Protein AF-A0A5C6LM68-F1 (afdb_monomer)

Solvent-accessible surface area (backbone atoms only — not comparable to full-atom values): 8177 Å² total; per-residue (Å²): 132,58,75,70,59,56,55,60,54,71,70,58,58,37,81,49,85,44,93,82,26,41,27,14,73,48,92,84,36,65,93,59,50,22,46,73,49,77,39,48,26,50,73,57,70,81,80,59,61,34,36,37,40,38,28,48,30,53,86,80,19,41,88,36,40,16,23,31,34,34,30,38,59,45,100,85,71,45,78,38,81,50,48,74,49,65,14,37,76,45,36,41,32,78,54,70,33,86,62,27,46,26,33,35,43,37,50,78,78,59,58,33,42,30,30,35,40,74,80,85,45,56,40,86,69,47,73,42,48,55,95,50,56,84,75,52,64,63,45,46,54,84,81,56,34,71,130

Foldseek 3Di:
DDPQVVVVVVQVWDALPDPAQGTANDPVRNVFGKDKDWFWFDQLVPPFTKIKIKMGACVVQNQQGIKIWIWDQDPVRDTDTQDTHRFDFWWFFPDADPSGTWTWTHGPDFWIWIWHDPPGHTDTDDIDGNVCVVVTPTDGSVVRGDD

Radius of gyration: 15.55 Å; Cα contacts (8 Å, |Δi|>4): 318; chains: 1; bounding box: 38×38×39 Å

Organism: NCBI:txid79329

Sequence (147 aa):
MNEQNQIAAKLGFLPSGDKTQPFIQDKDSKDFPFGATVYATDMNKDGAEEIFVVFGNTFTSGNAGSSVVLFIKNSAGTYAENLGFPGMAPDVLATISQGYPDLLIGGPGMEFPVWRWNGKTYNFYKNVKNADYEKLKKVSLENIRKQ

Structure (mmCIF, N/CA/C/O backbone):
data_AF-A0A5C6LM68-F1
#
_entry.id   AF-A0A5C6LM68-F1
#
loop_
_atom_site.group_PDB
_atom_site.id
_atom_site.type_symbol
_atom_site.label_atom_id
_atom_site.label_alt_id
_atom_site.label_comp_id
_atom_site.label_asym_id
_atom_site.label_entity_id
_atom_site.label_seq_id
_atom_site.pdbx_PDB_ins_code
_atom_site.Cartn_x
_atom_site.Cartn_y
_atom_site.Cartn_z
_atom_site.occupancy
_atom_site.B_iso_or_equiv
_atom_site.auth_seq_id
_atom_site.auth_comp_id
_atom_site.auth_asym_id
_atom_site.auth_atom_id
_atom_site.pdbx_PDB_model_num
ATOM 1 N N . MET A 1 1 ? 10.728 -19.888 -4.646 1.00 46.06 1 MET A N 1
ATOM 2 C CA . MET A 1 1 ? 10.293 -18.476 -4.724 1.00 46.06 1 MET A CA 1
ATOM 3 C C . MET A 1 1 ? 9.105 -18.335 -3.782 1.00 46.06 1 MET A C 1
ATOM 5 O O . MET A 1 1 ? 8.193 -19.135 -3.931 1.00 46.06 1 MET A O 1
ATOM 9 N N . ASN A 1 2 ? 9.164 -17.461 -2.770 1.00 56.81 2 ASN A N 1
ATOM 10 C CA . ASN A 1 2 ? 8.103 -17.336 -1.751 1.00 56.81 2 ASN A CA 1
ATOM 11 C C . ASN A 1 2 ? 6.778 -16.825 -2.376 1.00 56.81 2 ASN A C 1
ATOM 13 O O . ASN A 1 2 ? 6.834 -16.158 -3.409 1.00 56.81 2 ASN A O 1
ATOM 17 N N . GLU A 1 3 ? 5.614 -17.112 -1.776 1.00 64.12 3 GLU A N 1
ATOM 18 C CA . GLU A 1 3 ? 4.264 -16.692 -2.233 1.00 64.12 3 GLU A CA 1
ATOM 19 C C . GLU A 1 3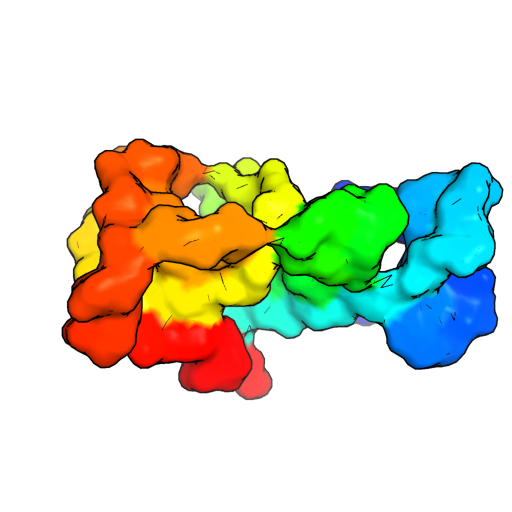 ? 4.193 -15.161 -2.420 1.00 64.12 3 GLU A C 1
ATOM 21 O O . GLU A 1 3 ? 3.692 -14.663 -3.428 1.00 64.12 3 GLU A O 1
ATOM 26 N N . GLN A 1 4 ? 4.865 -14.421 -1.534 1.00 60.84 4 GLN A N 1
ATOM 27 C CA . GLN A 1 4 ? 5.081 -12.970 -1.608 1.00 60.84 4 GLN A CA 1
ATOM 28 C C . GLN A 1 4 ? 5.743 -12.516 -2.928 1.00 60.84 4 GLN A C 1
ATOM 30 O O . GLN A 1 4 ? 5.303 -11.552 -3.556 1.00 60.84 4 GLN A O 1
ATOM 35 N N . ASN A 1 5 ? 6.752 -13.251 -3.413 1.00 54.56 5 ASN A N 1
ATOM 36 C CA . ASN A 1 5 ? 7.452 -12.934 -4.666 1.00 54.56 5 ASN A CA 1
ATOM 37 C C . ASN A 1 5 ? 6.597 -13.251 -5.907 1.00 54.56 5 ASN A C 1
ATOM 39 O O . ASN A 1 5 ? 6.806 -12.656 -6.961 1.00 54.56 5 ASN A O 1
ATOM 43 N N . GLN A 1 6 ? 5.632 -14.172 -5.806 1.00 64.81 6 GLN A N 1
ATOM 44 C CA . GLN A 1 6 ? 4.689 -14.459 -6.895 1.00 64.81 6 GLN A CA 1
ATOM 45 C C . GLN A 1 6 ? 3.635 -13.353 -7.047 1.00 64.81 6 GLN A C 1
ATOM 47 O O . GLN A 1 6 ? 3.168 -13.098 -8.154 1.00 64.81 6 GLN A O 1
ATOM 52 N N . ILE A 1 7 ? 3.282 -12.669 -5.955 1.00 68.88 7 ILE A N 1
ATOM 53 C CA . ILE A 1 7 ? 2.313 -11.564 -5.962 1.00 68.88 7 ILE A CA 1
ATOM 54 C C . ILE A 1 7 ? 2.938 -10.294 -6.533 1.00 68.88 7 ILE A C 1
ATOM 56 O O . ILE A 1 7 ? 2.323 -9.661 -7.384 1.00 68.88 7 ILE A O 1
ATOM 60 N N . ALA A 1 8 ? 4.187 -9.978 -6.177 1.00 61.38 8 ALA A N 1
ATOM 61 C CA . ALA A 1 8 ? 4.927 -8.900 -6.837 1.00 61.38 8 ALA A CA 1
ATOM 62 C C . ALA A 1 8 ? 5.056 -9.138 -8.356 1.00 61.38 8 ALA A C 1
ATOM 64 O O . ALA A 1 8 ? 4.946 -8.201 -9.140 1.00 61.38 8 ALA A O 1
ATOM 65 N N . ALA A 1 9 ? 5.190 -10.397 -8.792 1.00 66.00 9 ALA A N 1
ATOM 66 C CA . ALA A 1 9 ? 5.200 -10.742 -10.214 1.00 66.00 9 ALA A CA 1
ATOM 67 C C . ALA A 1 9 ? 3.852 -10.485 -10.923 1.00 66.00 9 ALA A C 1
ATOM 69 O O . ALA A 1 9 ? 3.845 -10.276 -12.136 1.00 66.00 9 ALA A O 1
ATOM 70 N N . LYS A 1 10 ? 2.718 -10.433 -10.199 1.00 79.12 10 LYS A N 1
ATOM 71 C CA . LYS A 1 10 ? 1.418 -10.044 -10.785 1.00 79.12 10 LYS A CA 1
ATOM 72 C C . LYS A 1 10 ? 1.391 -8.589 -11.250 1.00 79.12 10 LYS A C 1
ATOM 74 O O . LYS A 1 10 ? 0.571 -8.258 -12.097 1.00 79.12 10 LYS A O 1
ATOM 79 N N . LEU A 1 11 ? 2.285 -7.745 -10.733 1.00 87.31 11 LEU A N 1
ATOM 80 C CA . LEU A 1 11 ? 2.386 -6.339 -11.129 1.00 87.31 11 LEU A CA 1
ATOM 81 C C . LEU A 1 11 ? 3.038 -6.153 -12.508 1.00 87.31 11 LEU A C 1
ATOM 83 O O . LEU A 1 11 ? 3.075 -5.039 -13.018 1.00 87.31 11 LEU A O 1
ATOM 87 N N . GLY A 1 12 ? 3.540 -7.228 -13.129 1.00 88.44 12 GLY A N 1
ATOM 88 C CA . GLY A 1 12 ? 4.034 -7.194 -14.507 1.00 88.44 12 GLY A CA 1
ATOM 89 C C . GLY A 1 12 ? 5.370 -6.472 -14.693 1.00 88.44 12 GLY A C 1
ATOM 90 O O . GLY A 1 12 ? 5.748 -6.199 -15.830 1.00 88.44 12 GLY A O 1
ATOM 91 N N . PHE A 1 13 ? 6.093 -6.179 -13.608 1.00 89.75 13 PHE A N 1
ATOM 92 C CA . PHE A 1 13 ? 7.401 -5.531 -13.680 1.00 89.75 13 PHE A CA 1
ATOM 93 C C . PHE A 1 13 ? 8.403 -6.370 -14.47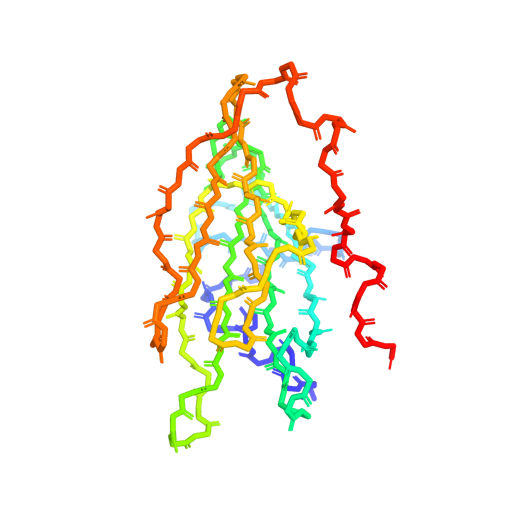1 1.00 89.75 13 PHE A C 1
ATOM 95 O O . PHE A 1 13 ? 8.473 -7.595 -14.330 1.00 89.75 13 PHE A O 1
ATOM 102 N N . LEU A 1 14 ? 9.221 -5.694 -15.273 1.00 89.88 14 LEU A N 1
ATOM 103 C CA . LEU A 1 14 ? 10.320 -6.312 -16.002 1.00 89.88 14 LEU A CA 1
ATOM 104 C C . LEU A 1 14 ? 11.631 -6.139 -15.222 1.00 89.88 14 LEU A C 1
ATOM 106 O O . LEU A 1 14 ? 11.775 -5.174 -14.468 1.00 89.88 14 LEU A O 1
ATOM 110 N N . PRO A 1 15 ? 12.610 -7.045 -15.386 1.00 87.75 15 PRO A N 1
ATOM 111 C CA . PRO A 1 15 ? 13.918 -6.881 -14.768 1.00 87.75 15 PRO A CA 1
ATOM 112 C C . PRO A 1 15 ? 14.673 -5.696 -15.386 1.00 87.75 15 PRO A C 1
ATOM 114 O O . PRO A 1 15 ? 14.753 -5.576 -16.609 1.00 87.75 15 PRO A O 1
ATOM 117 N N . SER A 1 16 ? 15.276 -4.860 -14.544 1.00 88.12 16 SER A N 1
ATOM 118 C CA . SER A 1 16 ? 16.110 -3.726 -14.972 1.00 88.12 16 SER A CA 1
ATOM 119 C C . SER A 1 16 ? 17.553 -4.126 -15.312 1.00 88.12 16 SER A C 1
ATOM 121 O O . SER A 1 16 ? 18.213 -3.469 -16.111 1.00 88.12 16 SER A O 1
ATOM 123 N N . GLY A 1 17 ? 18.056 -5.202 -14.691 1.00 85.25 17 GLY A N 1
ATOM 124 C CA . GLY A 1 17 ? 19.480 -5.564 -14.684 1.00 85.25 17 GLY A CA 1
ATOM 125 C C . GLY A 1 17 ? 20.304 -4.880 -13.579 1.00 85.25 17 GLY A C 1
ATOM 126 O O . GLY A 1 17 ? 21.452 -5.268 -13.357 1.00 85.25 17 GLY A O 1
ATOM 127 N N . ASP A 1 18 ? 19.724 -3.925 -12.849 1.00 86.62 18 ASP A N 1
ATOM 128 C CA . ASP A 1 18 ? 20.318 -3.284 -11.673 1.00 86.62 18 ASP A CA 1
ATOM 129 C C . ASP A 1 18 ? 20.072 -4.131 -10.411 1.00 86.62 18 ASP A C 1
ATOM 131 O O . ASP A 1 18 ? 18.997 -4.696 -10.213 1.00 86.62 18 ASP A O 1
ATOM 135 N N . LYS A 1 19 ? 21.075 -4.248 -9.533 1.00 82.62 19 LYS A N 1
ATOM 136 C CA . LYS A 1 19 ? 20.962 -5.068 -8.311 1.00 82.62 19 LYS A CA 1
ATOM 137 C C . LYS A 1 19 ? 20.185 -4.387 -7.182 1.00 82.62 19 LYS A C 1
ATOM 139 O O . LYS A 1 19 ? 19.656 -5.074 -6.315 1.00 82.62 19 LYS A O 1
ATOM 144 N N . THR A 1 20 ? 20.174 -3.061 -7.155 1.00 84.19 20 THR A N 1
ATOM 145 C CA . THR A 1 20 ? 19.568 -2.224 -6.111 1.00 84.19 20 THR A CA 1
ATOM 146 C C . THR A 1 20 ? 18.166 -1.752 -6.485 1.00 84.19 20 THR A C 1
ATOM 148 O O . THR A 1 20 ? 17.306 -1.636 -5.616 1.00 84.19 20 THR A O 1
ATOM 151 N N . GLN A 1 21 ? 17.913 -1.544 -7.777 1.00 89.00 21 GLN A N 1
ATOM 152 C CA . GLN A 1 21 ? 16.616 -1.167 -8.331 1.00 89.00 21 GLN A CA 1
ATOM 153 C C . GLN A 1 21 ? 16.214 -2.181 -9.409 1.00 89.00 21 GLN A C 1
ATOM 155 O O . GLN A 1 21 ? 16.324 -1.901 -10.600 1.00 89.00 21 GLN A O 1
ATOM 160 N N . PRO A 1 22 ? 15.800 -3.397 -9.020 1.00 88.06 22 PRO A N 1
ATOM 161 C CA . PRO A 1 22 ? 15.716 -4.539 -9.930 1.00 88.06 22 PRO A CA 1
ATOM 162 C C . PRO A 1 22 ? 14.561 -4.489 -10.936 1.00 88.06 22 PRO A C 1
ATOM 164 O O . PRO A 1 22 ? 14.483 -5.374 -11.789 1.00 88.06 22 PRO A O 1
ATOM 167 N N . PHE A 1 23 ? 13.675 -3.493 -10.862 1.00 91.31 23 PHE A N 1
ATOM 168 C CA . PHE A 1 23 ? 12.447 -3.445 -11.651 1.00 91.31 23 PHE A CA 1
ATOM 169 C C . PHE A 1 23 ? 12.379 -2.223 -12.566 1.00 91.31 23 PHE A C 1
ATOM 171 O O . PHE A 1 23 ? 12.822 -1.139 -12.201 1.00 91.31 23 PHE A O 1
ATOM 178 N N . ILE A 1 24 ? 11.778 -2.405 -13.739 1.00 91.94 24 ILE A N 1
ATOM 179 C CA . ILE A 1 24 ? 11.284 -1.356 -14.639 1.00 91.94 24 ILE A CA 1
ATOM 180 C C . ILE A 1 24 ? 9.813 -1.655 -14.959 1.00 91.94 24 ILE A C 1
ATOM 182 O O . ILE A 1 24 ? 9.380 -2.810 -14.897 1.00 91.94 24 ILE A O 1
ATOM 186 N N . GLN A 1 25 ? 9.031 -0.623 -15.274 1.00 89.88 25 GLN A N 1
ATOM 187 C CA . GLN A 1 25 ? 7.596 -0.762 -15.526 1.00 89.88 25 GLN A CA 1
ATOM 188 C C . GLN A 1 25 ? 7.333 -1.443 -16.871 1.00 89.88 25 GLN A C 1
ATOM 190 O O . GLN A 1 25 ? 6.488 -2.328 -16.966 1.00 89.88 25 GLN A O 1
ATOM 195 N N . ASP A 1 26 ? 8.091 -1.062 -17.894 1.00 90.56 26 ASP A N 1
ATOM 196 C CA . ASP A 1 26 ? 7.990 -1.601 -19.243 1.00 90.56 26 ASP A CA 1
ATOM 197 C C . ASP A 1 26 ? 9.338 -1.488 -19.979 1.00 90.56 26 ASP A C 1
ATOM 199 O O . ASP A 1 26 ? 10.375 -1.164 -19.396 1.00 90.56 26 ASP A O 1
ATOM 203 N N . LYS A 1 27 ? 9.353 -1.828 -21.273 1.00 89.25 27 LYS A N 1
ATOM 204 C CA . LYS A 1 27 ? 10.577 -1.821 -22.090 1.00 89.25 27 LYS A CA 1
ATOM 205 C C . LYS A 1 27 ? 11.106 -0.416 -22.381 1.00 89.25 27 LYS A C 1
ATOM 207 O O . LYS A 1 27 ? 12.279 -0.312 -22.748 1.00 89.25 27 LYS A O 1
ATOM 212 N N . ASP A 1 28 ? 10.273 0.605 -22.227 1.00 91.19 28 ASP A N 1
ATOM 213 C CA . ASP A 1 28 ? 10.593 1.996 -22.529 1.00 91.19 28 ASP A CA 1
ATOM 214 C C . ASP A 1 28 ? 11.068 2.737 -21.266 1.00 91.19 28 ASP A C 1
ATOM 216 O O . ASP A 1 28 ? 11.785 3.728 -21.359 1.00 91.19 28 ASP A O 1
ATOM 220 N N . SER A 1 29 ? 10.785 2.207 -20.070 1.00 90.25 29 SER A N 1
ATOM 221 C CA . SER A 1 29 ? 11.198 2.785 -18.785 1.00 90.25 29 SER A CA 1
ATOM 222 C C . SER A 1 29 ? 12.578 2.320 -18.280 1.00 90.25 29 SER A C 1
ATOM 224 O O . SER A 1 29 ? 12.810 2.291 -17.070 1.00 90.25 29 SER A O 1
ATOM 226 N N . LYS A 1 30 ? 13.495 1.903 -19.166 1.00 89.75 30 LYS A N 1
ATOM 227 C CA . LYS A 1 30 ? 14.803 1.318 -18.782 1.00 89.75 30 LYS A CA 1
ATOM 228 C C . LYS A 1 30 ? 15.681 2.245 -17.947 1.00 89.75 30 LYS A C 1
ATOM 230 O O . LYS A 1 30 ? 16.387 1.772 -17.064 1.00 89.75 30 LYS A O 1
ATOM 235 N N . ASP A 1 31 ? 15.601 3.543 -18.213 1.00 94.56 31 ASP A N 1
ATOM 236 C CA . ASP A 1 31 ? 16.396 4.566 -17.528 1.00 94.56 31 ASP A CA 1
ATOM 237 C C . ASP A 1 31 ? 15.792 4.983 -16.175 1.00 94.56 31 ASP A C 1
ATOM 239 O O . ASP A 1 31 ? 16.364 5.804 -15.461 1.00 94.56 31 ASP A O 1
ATOM 243 N N . PHE A 1 32 ? 14.644 4.405 -15.800 1.00 94.62 32 PHE A N 1
ATOM 244 C CA . PHE A 1 32 ? 13.918 4.728 -14.571 1.00 94.62 32 PHE A CA 1
ATOM 245 C C . PHE A 1 32 ? 13.662 3.491 -13.700 1.00 94.62 32 PHE A C 1
ATOM 247 O O . PHE A 1 32 ? 12.506 3.221 -13.347 1.00 94.62 32 PHE A O 1
ATOM 254 N N . PRO A 1 33 ? 14.707 2.727 -13.336 1.00 93.38 33 PRO A N 1
ATOM 255 C CA . PRO A 1 33 ? 14.532 1.563 -12.490 1.00 93.38 33 PRO A CA 1
ATOM 256 C C . PRO A 1 33 ? 14.030 1.944 -11.088 1.00 93.38 33 PRO A C 1
ATOM 258 O O . PRO A 1 33 ? 14.185 3.072 -10.609 1.00 93.38 33 PRO A O 1
ATOM 261 N N . PHE A 1 34 ? 13.385 0.992 -10.420 1.00 93.56 34 PHE A N 1
ATOM 262 C CA . PHE A 1 34 ? 12.885 1.147 -9.059 1.00 93.56 34 PHE A CA 1
ATOM 263 C C . PHE A 1 34 ? 13.010 -0.142 -8.244 1.00 93.56 34 PHE A C 1
ATOM 265 O O . PHE A 1 34 ? 13.187 -1.246 -8.766 1.00 93.56 34 PHE A O 1
ATOM 272 N N . GLY A 1 35 ? 12.930 0.021 -6.925 1.00 90.56 35 GLY A N 1
ATOM 273 C CA . GLY A 1 35 ? 12.761 -1.076 -5.979 1.00 90.56 35 GLY A CA 1
ATOM 274 C C . GLY A 1 35 ? 11.287 -1.336 -5.678 1.00 90.56 35 GLY A C 1
ATOM 275 O O . GLY A 1 35 ? 10.432 -0.474 -5.886 1.00 90.56 35 GLY A O 1
ATOM 276 N N . ALA A 1 36 ? 11.003 -2.523 -5.156 1.00 90.75 36 ALA A N 1
ATOM 277 C CA . ALA A 1 36 ? 9.709 -2.858 -4.584 1.00 90.75 36 ALA A CA 1
ATOM 278 C C . ALA A 1 36 ? 9.924 -3.534 -3.232 1.00 90.75 36 ALA A C 1
ATOM 280 O O . ALA A 1 36 ? 10.754 -4.437 -3.112 1.00 90.75 36 ALA A O 1
ATOM 281 N N . THR A 1 37 ? 9.152 -3.114 -2.238 1.00 91.00 37 THR A N 1
ATOM 282 C CA . THR A 1 37 ? 9.115 -3.734 -0.918 1.00 91.00 37 THR A CA 1
ATOM 283 C C . THR A 1 37 ? 7.774 -4.419 -0.733 1.00 91.00 37 THR A C 1
ATOM 285 O O . THR A 1 37 ? 6.723 -3.822 -0.974 1.00 91.00 37 THR A O 1
ATOM 288 N N . VAL A 1 38 ? 7.815 -5.680 -0.310 1.00 91.44 38 VAL A N 1
ATOM 289 C CA . VAL A 1 38 ? 6.624 -6.485 -0.041 1.00 91.44 38 VAL A CA 1
ATOM 290 C C . VAL A 1 38 ? 6.417 -6.583 1.465 1.00 91.44 38 VAL A C 1
ATOM 292 O O . VAL A 1 38 ? 7.341 -6.925 2.201 1.00 91.44 38 VAL A O 1
ATOM 295 N N . TYR A 1 39 ? 5.196 -6.308 1.910 1.00 93.38 39 TYR A N 1
ATOM 296 C CA . TYR A 1 39 ? 4.776 -6.428 3.299 1.00 93.38 39 TYR A CA 1
ATOM 297 C C . TYR A 1 39 ? 3.663 -7.456 3.402 1.00 93.38 39 TYR A C 1
ATOM 299 O O . TYR A 1 39 ? 2.557 -7.215 2.920 1.00 93.38 39 TYR A O 1
ATOM 307 N N . ALA A 1 40 ? 3.950 -8.580 4.050 1.00 93.44 40 ALA A N 1
ATOM 308 C CA . ALA A 1 40 ? 2.926 -9.524 4.463 1.00 93.44 40 ALA A CA 1
ATOM 309 C C . ALA A 1 40 ? 2.403 -9.152 5.847 1.00 93.44 40 ALA A C 1
ATOM 311 O O . ALA A 1 40 ? 3.173 -9.009 6.796 1.00 93.44 40 ALA A O 1
ATOM 312 N N . THR A 1 41 ? 1.096 -8.973 5.954 1.00 94.31 41 THR A N 1
ATOM 313 C CA . THR A 1 41 ? 0.397 -8.536 7.166 1.00 94.31 41 THR A CA 1
ATOM 314 C C . THR A 1 41 ? -0.788 -9.454 7.427 1.00 94.31 41 THR A C 1
ATOM 316 O O . THR A 1 41 ? -1.160 -10.221 6.555 1.00 94.31 41 THR A O 1
ATOM 319 N N . ASP A 1 42 ? -1.363 -9.414 8.621 1.00 94.88 42 ASP A N 1
ATOM 320 C CA . ASP A 1 42 ? -2.593 -10.142 8.968 1.00 94.88 42 ASP A CA 1
ATOM 321 C C . ASP A 1 42 ? -3.472 -9.168 9.737 1.00 94.88 42 ASP A C 1
ATOM 323 O O . ASP A 1 42 ? -3.483 -9.101 10.970 1.00 94.88 42 ASP A O 1
ATOM 327 N N . MET A 1 43 ? -4.048 -8.253 8.964 1.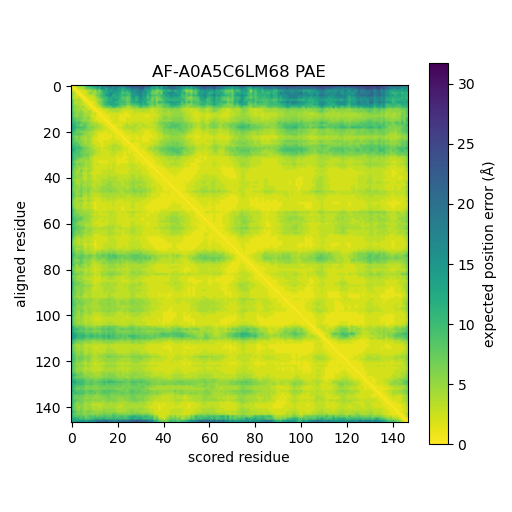00 94.81 43 MET A N 1
ATOM 328 C CA . MET A 1 43 ? -4.678 -7.047 9.475 1.00 94.81 43 MET A CA 1
ATOM 329 C C . MET A 1 43 ? -6.002 -7.360 10.166 1.00 94.81 43 MET A C 1
ATOM 331 O O . MET A 1 43 ? -6.377 -6.654 11.106 1.00 94.81 43 MET A O 1
ATOM 335 N N . ASN A 1 44 ? -6.693 -8.410 9.722 1.00 94.69 44 ASN A N 1
ATOM 336 C CA . ASN A 1 44 ? -7.956 -8.859 10.298 1.00 94.69 44 ASN A CA 1
ATOM 337 C C . ASN A 1 44 ? -7.800 -9.993 11.333 1.00 94.69 44 ASN A C 1
ATOM 339 O O . ASN A 1 44 ? -8.778 -10.321 12.010 1.00 94.69 44 ASN A O 1
ATOM 343 N N . LYS A 1 45 ? -6.583 -10.529 11.516 1.00 94.12 45 LYS A N 1
ATOM 344 C CA . LYS A 1 45 ? -6.242 -11.595 12.474 1.00 94.12 45 LYS A CA 1
ATOM 345 C C . LYS A 1 45 ? -6.944 -12.923 12.189 1.00 94.12 45 LYS A C 1
ATOM 347 O O . LYS A 1 45 ? -7.228 -13.670 13.129 1.00 94.12 45 LYS A O 1
ATOM 352 N N . ASP A 1 46 ? -7.242 -13.213 10.927 1.00 92.69 46 ASP A N 1
ATOM 353 C CA . ASP A 1 46 ? -7.837 -14.487 10.512 1.00 92.69 46 ASP A CA 1
ATOM 354 C C . ASP A 1 46 ? -6.787 -15.552 10.141 1.00 92.69 46 ASP A C 1
ATOM 356 O O . ASP A 1 46 ? -7.130 -16.716 9.918 1.00 92.69 46 ASP A O 1
ATOM 360 N N . GLY A 1 47 ? -5.503 -15.178 10.132 1.00 90.94 47 GLY A N 1
ATOM 361 C CA . GLY A 1 47 ? -4.387 -16.055 9.796 1.00 90.94 47 GLY A CA 1
ATOM 362 C C . GLY A 1 47 ? -4.002 -16.035 8.315 1.00 90.94 47 GLY A C 1
ATOM 363 O O . GLY A 1 47 ? -2.901 -16.488 7.986 1.00 90.94 47 GLY A O 1
ATOM 364 N N . ALA A 1 48 ? -4.846 -15.499 7.430 1.00 90.88 48 ALA A N 1
ATOM 365 C CA . ALA A 1 48 ? -4.506 -15.227 6.042 1.00 90.88 48 ALA A CA 1
ATOM 366 C C . ALA A 1 48 ? -3.687 -13.934 5.941 1.00 90.88 48 ALA A C 1
ATOM 368 O O . ALA A 1 48 ? -3.850 -13.000 6.718 1.00 90.88 48 ALA A O 1
ATOM 369 N N . GLU A 1 49 ? -2.750 -13.891 4.992 1.00 93.31 49 GLU A N 1
ATOM 370 C CA . GLU A 1 49 ? -1.924 -12.700 4.814 1.00 93.31 49 GLU A CA 1
ATOM 371 C C . GLU A 1 49 ? -2.564 -11.716 3.835 1.00 93.31 49 GLU A C 1
ATOM 373 O O . GLU A 1 49 ? -2.915 -12.097 2.716 1.00 93.31 49 GLU A O 1
ATOM 378 N N . GLU A 1 50 ? -2.608 -10.440 4.202 1.00 94.31 50 GLU A N 1
ATOM 379 C CA . GLU A 1 50 ? -2.757 -9.316 3.287 1.00 94.31 50 GLU A CA 1
ATOM 380 C C . GLU A 1 50 ? -1.394 -8.801 2.842 1.00 94.31 50 GLU A C 1
ATOM 382 O O . GLU A 1 50 ? -0.511 -8.536 3.665 1.00 94.31 50 GLU A O 1
ATOM 387 N N . ILE A 1 51 ? -1.231 -8.635 1.531 1.00 94.75 51 ILE A N 1
ATOM 388 C CA . ILE A 1 51 ? 0.060 -8.320 0.925 1.00 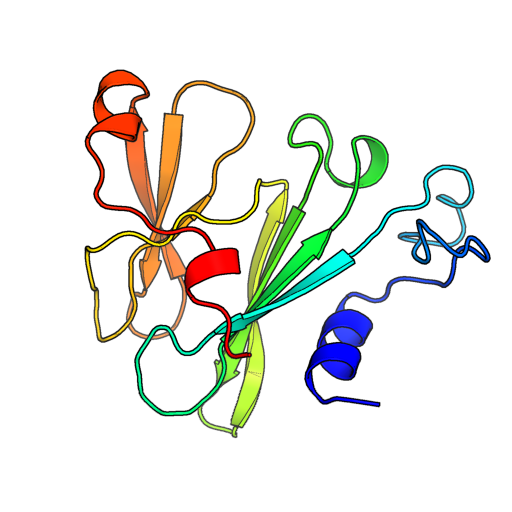94.75 51 ILE A CA 1
ATOM 389 C C . ILE A 1 51 ? 0.029 -6.912 0.353 1.00 94.75 51 ILE A C 1
ATOM 391 O O . ILE A 1 51 ? -0.662 -6.655 -0.635 1.00 94.75 51 ILE A O 1
ATOM 395 N N . PHE A 1 52 ? 0.821 -6.018 0.937 1.00 95.69 52 PHE A N 1
ATOM 396 C CA . PHE A 1 52 ? 1.125 -4.732 0.322 1.00 95.69 52 PHE A CA 1
ATOM 397 C C . PHE A 1 52 ? 2.398 -4.833 -0.506 1.00 95.69 52 PHE A C 1
ATOM 399 O O . PHE A 1 52 ? 3.384 -5.438 -0.085 1.00 95.69 52 PHE A O 1
ATOM 406 N N . VAL A 1 53 ? 2.402 -4.174 -1.657 1.00 94.75 53 VAL A N 1
ATOM 407 C CA . VAL A 1 53 ? 3.611 -3.909 -2.433 1.00 94.75 53 VAL A CA 1
ATOM 408 C C . VAL A 1 53 ? 3.749 -2.403 -2.571 1.00 94.75 53 VAL A C 1
ATOM 410 O O . VAL A 1 53 ? 2.867 -1.752 -3.129 1.00 94.75 53 VAL A O 1
ATOM 413 N N . VAL A 1 54 ? 4.846 -1.857 -2.050 1.00 95.31 54 VAL A N 1
ATOM 414 C CA . VAL A 1 54 ? 5.197 -0.438 -2.173 1.00 95.31 54 VAL A CA 1
ATOM 415 C C . VAL A 1 54 ? 6.387 -0.332 -3.112 1.00 95.31 54 VAL A C 1
ATOM 417 O O . VAL A 1 54 ? 7.411 -0.978 -2.889 1.00 95.31 54 VAL A O 1
ATOM 420 N N . PHE A 1 55 ? 6.248 0.434 -4.186 1.00 94.25 55 PHE A N 1
ATOM 421 C CA . PHE A 1 55 ? 7.237 0.474 -5.260 1.00 94.25 55 PHE A CA 1
ATOM 422 C C . PHE A 1 55 ? 7.237 1.816 -5.983 1.00 94.25 55 PHE A C 1
ATOM 424 O O . PHE A 1 55 ? 6.426 2.697 -5.707 1.00 94.25 55 PHE A O 1
ATOM 431 N N . GLY A 1 56 ? 8.128 1.935 -6.960 1.00 93.12 56 GLY A N 1
ATOM 432 C CA . GLY A 1 56 ? 8.123 3.035 -7.908 1.00 93.12 56 GLY A CA 1
ATOM 433 C C . GLY A 1 56 ? 9.061 4.172 -7.526 1.00 93.12 56 GLY A C 1
ATOM 434 O O . GLY A 1 56 ? 9.916 4.062 -6.649 1.00 93.12 56 GLY A O 1
ATOM 435 N N . ASN A 1 57 ? 8.938 5.242 -8.293 1.00 93.62 57 ASN A N 1
ATOM 436 C CA . ASN A 1 57 ? 9.753 6.448 -8.265 1.00 93.62 57 ASN A CA 1
ATOM 437 C C . ASN A 1 57 ? 8.928 7.594 -8.882 1.00 93.62 57 ASN A C 1
ATOM 439 O O . ASN A 1 57 ? 7.757 7.420 -9.228 1.00 93.62 57 ASN A O 1
ATOM 443 N N . THR A 1 58 ? 9.525 8.767 -9.075 1.00 93.62 58 THR A N 1
ATOM 444 C CA . THR A 1 58 ? 8.827 9.913 -9.680 1.00 93.62 58 THR A CA 1
ATOM 445 C C . THR A 1 58 ? 8.383 9.681 -11.126 1.00 93.62 58 THR A C 1
ATOM 447 O O . THR A 1 58 ? 7.392 10.272 -11.544 1.00 93.62 58 THR A O 1
ATOM 450 N N . PHE A 1 59 ? 9.060 8.811 -11.884 1.00 92.81 59 PHE A N 1
ATOM 451 C CA . PHE A 1 59 ? 8.666 8.470 -13.255 1.00 92.81 59 PHE A CA 1
ATOM 452 C C . PHE A 1 59 ? 7.382 7.630 -13.277 1.00 92.81 59 PHE A C 1
ATOM 454 O O . PHE A 1 59 ? 6.445 7.941 -14.003 1.00 92.81 59 PHE A O 1
ATOM 461 N N . THR A 1 60 ? 7.316 6.598 -12.435 1.00 92.06 60 THR A N 1
ATOM 462 C CA . THR A 1 60 ? 6.190 5.645 -12.390 1.00 92.06 60 THR A CA 1
ATOM 463 C C . THR A 1 60 ? 5.015 6.122 -11.536 1.00 92.06 60 THR A C 1
ATOM 465 O O . THR A 1 60 ? 3.880 5.712 -11.753 1.00 92.06 60 THR A O 1
ATOM 468 N N . SER A 1 61 ? 5.276 6.978 -10.544 1.00 94.75 61 SER A N 1
ATOM 469 C CA . SER A 1 61 ? 4.306 7.362 -9.506 1.00 94.75 61 SER A CA 1
ATOM 470 C C . SER A 1 61 ? 4.080 8.875 -9.401 1.00 94.75 61 SER A C 1
ATOM 472 O O . SER A 1 61 ? 3.381 9.349 -8.502 1.00 94.75 61 SER A O 1
ATOM 474 N N . GLY A 1 62 ? 4.676 9.663 -10.300 1.00 93.75 62 GLY A N 1
ATOM 475 C CA . GLY A 1 62 ? 4.561 11.119 -10.303 1.00 93.75 62 GLY A CA 1
ATOM 476 C C . 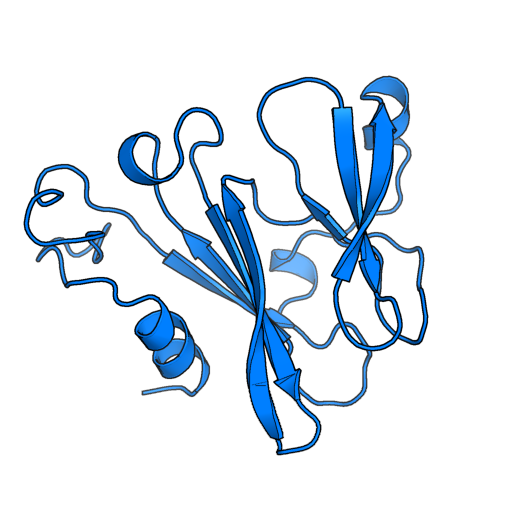GLY A 1 62 ? 5.012 11.749 -8.982 1.00 93.75 62 GLY A C 1
ATOM 477 O O . GLY A 1 62 ? 5.942 11.282 -8.322 1.00 93.75 62 GLY A O 1
ATOM 478 N N . ASN A 1 63 ? 4.316 12.806 -8.559 1.00 93.62 63 ASN A N 1
ATOM 479 C CA . ASN A 1 63 ? 4.672 13.555 -7.349 1.00 93.62 63 ASN A CA 1
ATOM 480 C C . ASN A 1 63 ? 4.523 12.753 -6.047 1.00 93.62 63 ASN A C 1
ATOM 482 O O . ASN A 1 63 ? 5.094 13.157 -5.039 1.00 93.62 63 ASN A O 1
ATOM 486 N N . ALA A 1 64 ? 3.782 11.638 -6.043 1.00 94.25 64 ALA A N 1
ATOM 487 C CA . ALA A 1 64 ? 3.708 10.767 -4.869 1.00 94.25 64 ALA A CA 1
ATOM 488 C C . ALA A 1 64 ? 5.044 10.062 -4.586 1.00 94.25 64 ALA A C 1
ATOM 490 O O . ALA A 1 64 ? 5.280 9.624 -3.462 1.00 94.25 64 ALA A O 1
ATOM 491 N N . GLY A 1 65 ? 5.911 9.932 -5.600 1.00 94.06 65 GLY A N 1
ATOM 492 C CA . GLY A 1 65 ? 7.231 9.305 -5.498 1.00 94.06 65 GLY A CA 1
ATOM 493 C C . GLY A 1 65 ? 7.210 7.787 -5.290 1.00 94.06 65 GLY A C 1
ATOM 494 O O . GLY A 1 65 ? 8.245 7.149 -5.437 1.00 94.06 65 GLY A O 1
ATOM 495 N N . SER A 1 66 ? 6.046 7.213 -4.988 1.00 95.69 66 SER A N 1
ATOM 496 C CA . SER A 1 66 ? 5.805 5.781 -4.835 1.00 95.69 66 SER A CA 1
ATOM 497 C C . SER A 1 66 ? 4.346 5.448 -5.143 1.00 95.69 66 SER A C 1
ATOM 499 O O . SER A 1 66 ? 3.485 6.332 -5.183 1.00 95.69 66 SER A O 1
ATOM 501 N N . SER A 1 67 ? 4.088 4.170 -5.378 1.00 96.38 67 SER A N 1
ATOM 502 C CA . SER A 1 67 ? 2.771 3.573 -5.530 1.00 96.38 67 SER A CA 1
ATOM 503 C C . SER A 1 67 ? 2.607 2.447 -4.523 1.00 96.38 67 SER A C 1
ATOM 505 O O . SER A 1 67 ? 3.577 1.777 -4.156 1.00 96.38 67 SER A O 1
ATOM 507 N N . VAL A 1 68 ? 1.365 2.217 -4.110 1.00 96.81 68 VAL A N 1
ATOM 508 C CA . VAL A 1 68 ? 0.992 1.105 -3.241 1.00 96.81 68 VAL A CA 1
ATOM 509 C C . VAL A 1 68 ? -0.084 0.267 -3.912 1.00 96.81 68 VAL A C 1
ATOM 511 O O . VAL A 1 68 ? -1.050 0.795 -4.463 1.00 96.81 68 VAL A O 1
ATOM 514 N N . VAL A 1 69 ? 0.082 -1.051 -3.835 1.00 96.31 69 VAL A N 1
ATOM 515 C CA . VAL A 1 69 ? -0.939 -2.030 -4.208 1.00 96.31 69 VAL A CA 1
ATOM 516 C C . VAL A 1 69 ? -1.188 -2.958 -3.024 1.00 96.31 69 VAL A C 1
ATOM 518 O O . VAL A 1 69 ? -0.241 -3.402 -2.379 1.00 96.31 69 VAL A O 1
ATOM 521 N N . LEU A 1 70 ? -2.456 -3.242 -2.734 1.00 96.56 70 LEU A N 1
ATOM 522 C CA . LEU A 1 70 ? -2.903 -4.171 -1.699 1.00 96.56 70 LEU A CA 1
ATOM 523 C C . LEU A 1 70 ? -3.607 -5.361 -2.344 1.00 96.56 70 LEU A C 1
ATOM 525 O O . LEU A 1 70 ? -4.596 -5.194 -3.061 1.00 96.56 70 LEU A O 1
ATOM 529 N N . PHE A 1 71 ? -3.148 -6.561 -2.007 1.00 95.19 71 PHE A N 1
ATOM 530 C CA . PHE A 1 71 ? -3.790 -7.817 -2.356 1.00 95.19 71 PHE A CA 1
ATOM 531 C C . PHE A 1 71 ? -4.378 -8.497 -1.121 1.00 95.19 71 PHE A C 1
ATOM 533 O O . PHE A 1 71 ? -3.703 -8.661 -0.106 1.00 95.19 71 PHE A O 1
ATOM 540 N N . ILE A 1 72 ? -5.620 -8.964 -1.248 1.00 94.19 72 ILE A N 1
ATOM 541 C CA . ILE A 1 72 ? -6.338 -9.728 -0.219 1.00 94.19 72 ILE A CA 1
ATOM 542 C C . ILE A 1 72 ? -6.839 -11.031 -0.851 1.00 94.19 72 ILE A C 1
ATOM 544 O O . ILE A 1 72 ? -7.235 -11.043 -2.023 1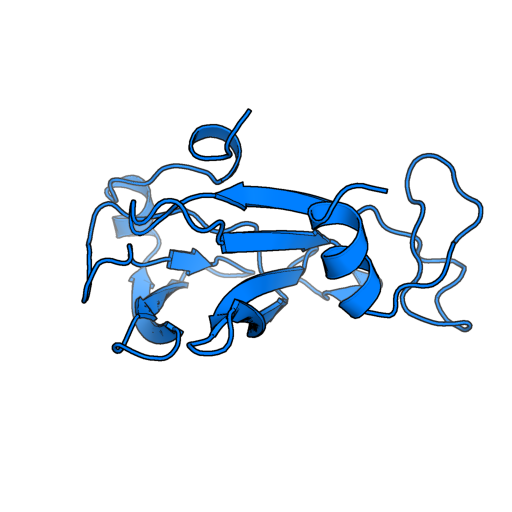.00 94.19 72 ILE A O 1
ATOM 548 N N . LYS A 1 73 ? -6.805 -12.146 -0.111 1.00 90.75 73 LYS A N 1
ATOM 549 C CA . LYS A 1 73 ? -7.391 -13.411 -0.579 1.00 90.75 73 LYS A CA 1
ATOM 550 C C . LYS A 1 73 ? -8.913 -13.264 -0.684 1.00 90.75 73 LYS A C 1
ATOM 552 O O . LYS A 1 73 ? -9.582 -12.844 0.252 1.00 90.75 73 LYS A O 1
ATOM 557 N N . ASN A 1 74 ? -9.472 -13.610 -1.839 1.00 87.12 74 ASN A N 1
ATOM 558 C CA . ASN A 1 74 ? -10.918 -13.710 -2.013 1.00 87.12 74 ASN A CA 1
ATOM 559 C C . ASN A 1 74 ? -11.461 -15.012 -1.388 1.00 87.12 74 ASN A C 1
ATOM 561 O O . ASN A 1 74 ? -10.703 -15.855 -0.911 1.00 87.12 74 ASN A O 1
ATOM 565 N N . SER A 1 75 ? -12.779 -15.222 -1.444 1.00 85.19 75 SER A N 1
ATOM 566 C CA . SER A 1 75 ? -13.431 -16.433 -0.915 1.00 85.19 75 SER A CA 1
ATOM 567 C C . SER A 1 75 ? -12.974 -17.746 -1.569 1.00 85.19 75 SER A C 1
ATOM 569 O O . SER A 1 75 ? -13.191 -18.812 -1.003 1.00 85.19 75 SER A O 1
ATOM 571 N N . ALA A 1 76 ? -12.330 -17.685 -2.738 1.00 87.75 76 ALA A N 1
ATOM 572 C CA . ALA A 1 76 ? -11.711 -18.829 -3.407 1.00 87.75 76 ALA A CA 1
ATOM 573 C C . ALA A 1 76 ? -10.233 -19.027 -3.006 1.00 87.75 76 ALA A C 1
ATOM 575 O O . ALA A 1 76 ? -9.523 -19.809 -3.635 1.00 87.75 76 ALA A O 1
ATOM 576 N N . GLY A 1 77 ? -9.736 -18.293 -2.004 1.00 87.06 77 GLY A N 1
ATOM 577 C CA . GLY A 1 77 ? -8.357 -18.371 -1.515 1.00 87.06 77 GLY A CA 1
ATOM 578 C C . GLY A 1 77 ? -7.317 -17.729 -2.438 1.00 87.06 77 GLY A C 1
ATOM 579 O O . GLY A 1 77 ? -6.120 -17.899 -2.219 1.00 87.06 77 GLY A O 1
ATOM 580 N N . THR A 1 78 ? -7.742 -16.993 -3.470 1.00 87.81 78 THR A N 1
ATOM 581 C CA . THR A 1 78 ? -6.840 -16.374 -4.451 1.00 87.81 78 THR A CA 1
ATOM 582 C C . THR A 1 78 ? -6.658 -14.889 -4.165 1.00 87.81 78 THR A C 1
ATOM 584 O O . THR A 1 78 ? -7.636 -14.174 -3.962 1.00 87.81 78 THR A O 1
ATOM 587 N N . TYR A 1 79 ? -5.418 -14.400 -4.220 1.00 90.62 79 TYR A N 1
ATOM 588 C CA . TYR A 1 79 ? -5.124 -12.971 -4.109 1.00 90.62 79 TYR A CA 1
ATOM 589 C C . TYR A 1 79 ? -5.750 -12.155 -5.240 1.00 90.62 79 TYR A C 1
ATOM 591 O O . TYR A 1 79 ? -5.393 -12.345 -6.411 1.00 90.62 79 TYR A O 1
ATOM 599 N N . ALA A 1 80 ? -6.616 -11.220 -4.860 1.00 90.94 80 ALA A N 1
ATOM 600 C CA . ALA A 1 80 ? -7.198 -10.199 -5.716 1.00 90.94 80 ALA A CA 1
ATOM 601 C C . ALA A 1 80 ? -6.692 -8.816 -5.293 1.00 90.94 80 ALA A C 1
ATOM 603 O O . ALA A 1 80 ? -6.539 -8.544 -4.100 1.00 90.94 80 ALA A O 1
ATOM 604 N N . GLU A 1 81 ? -6.433 -7.955 -6.275 1.00 93.56 81 GLU A N 1
ATOM 605 C CA . GLU A 1 81 ? -6.124 -6.551 -6.018 1.00 93.56 81 GLU A CA 1
ATOM 606 C C . GLU A 1 81 ? -7.345 -5.865 -5.401 1.00 93.56 81 GLU A C 1
ATOM 608 O O . GLU A 1 81 ? -8.474 -6.037 -5.866 1.00 93.56 81 GLU A O 1
ATOM 613 N N . ASN A 1 82 ? -7.116 -5.119 -4.327 1.00 94.88 82 ASN A N 1
ATOM 614 C CA . ASN A 1 82 ? -8.153 -4.416 -3.583 1.00 94.88 82 ASN A CA 1
ATOM 615 C C . ASN A 1 82 ? -7.950 -2.898 -3.608 1.00 94.88 82 ASN A C 1
ATOM 617 O O . ASN A 1 82 ? -8.918 -2.143 -3.628 1.00 94.88 82 ASN A O 1
ATOM 621 N N . LEU A 1 83 ? -6.687 -2.466 -3.640 1.00 93.88 83 LEU A N 1
ATOM 622 C CA . LEU A 1 83 ? -6.263 -1.084 -3.850 1.00 93.88 83 LEU A CA 1
ATOM 623 C C . LEU A 1 83 ? -5.011 -1.086 -4.729 1.00 93.88 83 LEU A C 1
ATOM 625 O O . LEU A 1 83 ? -4.170 -1.965 -4.563 1.00 93.88 83 LEU A O 1
ATOM 629 N N . GLY A 1 84 ? -4.865 -0.081 -5.590 1.00 94.75 84 GLY A N 1
ATOM 630 C CA . GLY A 1 84 ? -3.688 0.102 -6.438 1.00 94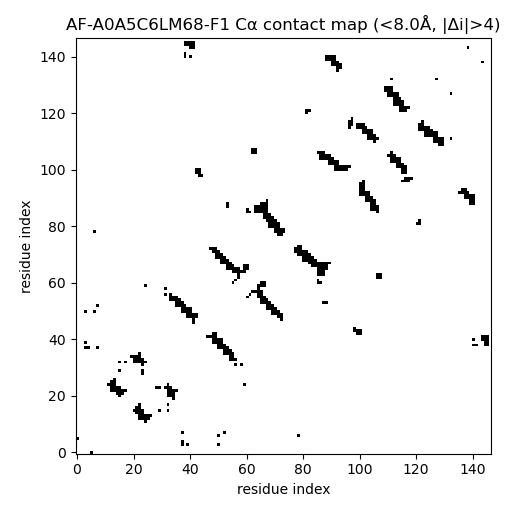.75 84 GLY A CA 1
ATOM 631 C C . GLY A 1 84 ? -3.635 1.511 -7.018 1.00 94.75 84 GLY A C 1
ATOM 632 O O . GLY A 1 84 ? -4.451 1.851 -7.873 1.00 94.75 84 GLY A O 1
ATOM 633 N N . PHE A 1 85 ? -2.731 2.362 -6.523 1.00 95.50 85 PHE A N 1
ATOM 634 C CA . PHE A 1 85 ? -2.576 3.744 -7.006 1.00 95.50 85 PHE A CA 1
ATOM 635 C C . PHE A 1 85 ? -1.274 4.411 -6.511 1.00 95.50 85 PHE A C 1
ATOM 637 O O . PHE A 1 85 ? -0.666 3.936 -5.545 1.00 95.50 85 PHE A O 1
ATOM 644 N N . PRO A 1 86 ? -0.851 5.536 -7.131 1.00 96.25 86 PRO A N 1
ATOM 645 C CA . PRO A 1 86 ? 0.230 6.374 -6.614 1.00 96.25 86 PRO A CA 1
ATOM 646 C C . PRO A 1 86 ? -0.069 6.904 -5.208 1.00 96.25 86 PRO A C 1
ATOM 648 O O . PRO A 1 86 ? -1.062 7.597 -4.990 1.00 96.25 86 PRO A O 1
ATOM 651 N N . GLY A 1 87 ? 0.804 6.593 -4.258 1.00 95.75 87 GLY A N 1
ATOM 652 C CA . GLY A 1 87 ? 0.633 6.883 -2.843 1.00 95.75 87 GLY A CA 1
ATOM 653 C C . GLY A 1 87 ? 1.767 6.289 -2.015 1.00 95.75 87 GLY A C 1
ATOM 654 O O . GLY A 1 87 ? 2.439 5.349 -2.436 1.00 95.75 87 GLY A O 1
ATOM 655 N N . MET A 1 88 ? 1.974 6.858 -0.832 1.00 93.81 88 MET A N 1
ATOM 656 C CA . MET A 1 88 ? 2.974 6.385 0.123 1.00 93.81 88 MET A CA 1
ATOM 657 C C . MET A 1 88 ? 2.561 5.046 0.748 1.00 93.81 88 MET A C 1
ATOM 659 O O . MET A 1 88 ? 1.401 4.635 0.673 1.00 93.81 88 MET A O 1
ATOM 663 N N . ALA A 1 89 ? 3.502 4.386 1.427 1.00 95.19 89 ALA A N 1
ATOM 664 C CA . ALA A 1 89 ? 3.175 3.244 2.275 1.00 95.19 89 ALA A CA 1
ATOM 665 C C . ALA A 1 89 ? 2.068 3.623 3.288 1.00 95.19 89 ALA A C 1
ATOM 667 O O . ALA A 1 89 ? 2.135 4.707 3.874 1.00 95.19 89 ALA A O 1
ATOM 668 N N . PRO A 1 90 ? 1.055 2.765 3.494 1.00 96.25 90 PRO A N 1
ATOM 669 C CA . PRO A 1 90 ? -0.062 3.068 4.371 1.00 96.25 90 PRO A CA 1
ATOM 670 C C . PRO A 1 90 ? 0.361 3.129 5.833 1.00 96.25 90 PRO A C 1
ATOM 672 O O . PRO A 1 90 ? 1.105 2.279 6.329 1.00 96.25 90 PRO A O 1
ATOM 675 N N . ASP A 1 91 ? -0.241 4.079 6.535 1.00 96.81 91 ASP A N 1
ATOM 676 C CA . ASP A 1 91 ? -0.370 4.040 7.981 1.00 96.81 91 ASP A CA 1
ATOM 677 C C . ASP A 1 91 ? -1.653 3.284 8.344 1.00 96.81 91 ASP A C 1
ATOM 679 O O . ASP A 1 91 ? -2.759 3.648 7.929 1.00 96.81 91 ASP A O 1
ATOM 683 N N . VAL A 1 92 ? -1.514 2.226 9.141 1.00 97.56 92 VAL A N 1
ATOM 684 C CA . VAL A 1 92 ? -2.640 1.409 9.599 1.00 97.56 92 VAL A CA 1
ATOM 685 C C . VAL A 1 92 ? -3.227 2.035 10.853 1.00 97.56 92 VAL A C 1
ATOM 687 O O . VAL A 1 92 ? -2.549 2.182 11.874 1.00 97.56 92 VAL A O 1
ATOM 690 N N . LEU A 1 93 ? -4.492 2.443 10.775 1.00 98.06 93 LEU A N 1
ATOM 691 C CA . LEU A 1 93 ? -5.172 3.138 11.860 1.00 98.06 93 LEU A CA 1
ATOM 692 C C . LEU A 1 93 ? -5.755 2.151 12.875 1.00 98.06 93 LEU A C 1
ATOM 694 O O . LEU A 1 93 ? -6.121 1.024 12.554 1.00 98.06 93 LEU A O 1
ATOM 698 N N . ALA A 1 94 ? -5.920 2.607 14.117 1.00 96.19 94 ALA A N 1
ATOM 699 C CA . ALA A 1 94 ? -6.554 1.808 15.169 1.00 96.19 94 ALA A CA 1
ATOM 700 C C . ALA A 1 94 ? -8.076 1.614 14.985 1.00 96.19 94 ALA A C 1
ATOM 702 O O . ALA A 1 94 ? -8.688 0.828 15.709 1.00 96.19 94 ALA A O 1
ATOM 703 N N . THR A 1 95 ? -8.716 2.357 14.079 1.00 97.19 95 THR A N 1
ATOM 704 C CA . THR A 1 95 ? -10.148 2.218 13.795 1.00 97.19 95 THR A CA 1
ATOM 705 C C . THR A 1 95 ? -10.398 1.000 12.916 1.00 97.19 95 THR A C 1
ATOM 707 O O . THR A 1 95 ? -9.777 0.860 11.873 1.00 97.19 95 THR A O 1
ATOM 710 N N . ILE A 1 96 ? -11.330 0.137 13.328 1.00 97.06 96 ILE A N 1
ATOM 711 C CA . ILE A 1 96 ? -11.668 -1.111 12.633 1.00 97.06 96 ILE A CA 1
ATOM 712 C C . ILE A 1 96 ? -13.061 -1.007 12.004 1.00 97.06 96 ILE A C 1
ATOM 714 O O . ILE A 1 96 ? -13.995 -0.490 12.622 1.00 97.06 96 ILE A O 1
ATOM 718 N N . SER A 1 97 ? -13.223 -1.559 10.805 1.00 98.12 97 SER A N 1
ATOM 719 C CA . SER A 1 97 ? -14.510 -1.796 10.160 1.00 98.12 97 SER A CA 1
ATOM 720 C C . SER A 1 97 ? -14.577 -3.223 9.629 1.00 98.12 97 SER A C 1
ATOM 722 O O . SER A 1 97 ? -13.755 -3.635 8.818 1.00 98.12 97 SER A O 1
ATOM 724 N N . GLN A 1 98 ? -15.567 -3.989 10.100 1.00 96.56 98 GLN A N 1
ATOM 725 C CA . GLN A 1 98 ? -15.817 -5.364 9.645 1.00 96.56 98 GLN A CA 1
ATOM 726 C C . GLN A 1 98 ? -14.557 -6.255 9.677 1.00 96.56 98 GLN A C 1
ATOM 728 O O . GLN A 1 98 ? -14.264 -6.973 8.727 1.00 96.56 98 GLN A O 1
ATOM 733 N N . GLY A 1 99 ? -13.795 -6.167 10.771 1.00 95.94 99 GLY A N 1
ATOM 734 C CA . GLY A 1 99 ? -12.575 -6.949 11.004 1.00 95.94 99 GLY A CA 1
ATOM 735 C C . GLY A 1 99 ? -11.286 -6.280 10.528 1.00 95.94 99 GLY A C 1
ATOM 736 O O . GLY A 1 99 ? -10.242 -6.524 11.116 1.00 95.94 99 GLY A O 1
ATOM 737 N N . TYR A 1 100 ? -11.356 -5.372 9.556 1.00 97.69 100 TYR A N 1
ATOM 738 C CA . TYR A 1 100 ? -10.181 -4.739 8.964 1.00 97.69 100 TYR A CA 1
ATOM 739 C C . TYR A 1 100 ? -9.926 -3.327 9.509 1.00 97.69 100 TYR A C 1
ATOM 741 O O . TYR A 1 100 ? -10.881 -2.568 9.700 1.00 97.69 100 TYR A O 1
ATOM 749 N N . PRO A 1 101 ? -8.664 -2.926 9.735 1.00 98.06 101 PRO A N 1
ATOM 750 C CA . PRO A 1 101 ? -8.326 -1.554 10.079 1.00 98.06 101 PRO A CA 1
ATOM 751 C C . PRO A 1 101 ? -8.539 -0.607 8.901 1.00 98.06 101 PRO A C 1
ATOM 753 O O . PRO A 1 101 ? -8.378 -0.983 7.738 1.00 98.06 101 PRO A O 1
ATOM 756 N N . ASP A 1 102 ? -8.870 0.643 9.210 1.00 98.50 102 ASP A N 1
ATOM 757 C CA . ASP A 1 102 ? -8.820 1.726 8.237 1.00 98.50 102 ASP A CA 1
ATOM 758 C C . ASP A 1 102 ? -7.360 1.989 7.829 1.00 98.50 102 ASP A C 1
ATOM 760 O O . ASP A 1 102 ? -6.446 1.951 8.657 1.00 98.50 102 ASP A O 1
ATOM 764 N N . LEU A 1 103 ? -7.147 2.304 6.554 1.00 98.31 103 LEU A N 1
ATOM 765 C CA . LEU A 1 103 ? -5.831 2.588 5.987 1.00 98.31 103 LEU A CA 1
ATOM 766 C C . LEU A 1 103 ? -5.743 4.060 5.616 1.00 98.31 103 LEU A C 1
ATOM 768 O O . LEU A 1 103 ? -6.575 4.560 4.862 1.00 98.31 103 LEU A O 1
ATOM 772 N N . LEU A 1 104 ? -4.727 4.756 6.108 1.00 97.69 104 LEU A N 1
ATOM 773 C CA . LEU A 1 104 ? -4.401 6.096 5.643 1.00 97.69 104 LEU A CA 1
ATOM 774 C C . LEU A 1 104 ? -3.287 5.981 4.607 1.00 97.69 104 LEU A C 1
ATOM 776 O O . LEU A 1 104 ? -2.184 5.552 4.934 1.00 97.69 104 LEU A O 1
ATOM 780 N N . ILE A 1 105 ? -3.569 6.374 3.365 1.00 96.31 105 ILE A N 1
ATOM 781 C CA . ILE A 1 105 ? -2.587 6.336 2.274 1.00 96.31 105 ILE A CA 1
ATOM 782 C C . ILE A 1 105 ? -2.321 7.765 1.825 1.00 96.31 105 ILE A C 1
ATOM 784 O O . ILE A 1 105 ? -3.144 8.383 1.155 1.00 96.31 105 ILE A O 1
ATOM 788 N N . GLY A 1 106 ? -1.185 8.305 2.255 1.00 91.62 106 GLY A N 1
ATOM 789 C CA . GLY A 1 106 ? -0.784 9.671 1.947 1.00 91.62 106 GLY A CA 1
ATOM 790 C C . GLY A 1 106 ? -0.280 9.851 0.515 1.00 91.62 106 GLY A C 1
ATOM 791 O O . GLY A 1 106 ? 0.050 8.901 -0.193 1.00 91.62 106 GLY A O 1
ATOM 792 N N . GLY A 1 107 ? -0.177 11.113 0.121 1.00 88.50 107 GLY A N 1
ATOM 793 C CA . GLY A 1 107 ? 0.431 11.573 -1.119 1.00 88.50 107 GLY A CA 1
ATOM 794 C C . GLY A 1 107 ? 0.785 13.056 -0.987 1.00 88.50 107 GLY A C 1
ATOM 795 O O . GLY A 1 107 ? 0.801 13.586 0.127 1.00 88.50 107 GLY A O 1
ATOM 796 N N . PRO A 1 108 ? 1.056 13.758 -2.094 1.00 86.12 108 PRO A N 1
ATOM 797 C CA . PRO A 1 108 ? 1.325 15.191 -2.057 1.00 86.12 108 PRO A CA 1
ATOM 798 C C . PRO A 1 108 ? 0.135 15.975 -1.488 1.00 86.12 108 PRO A C 1
ATOM 800 O O . PRO A 1 108 ? -1.001 15.768 -1.910 1.00 86.12 108 PRO A O 1
ATOM 803 N N . GLY A 1 109 ? 0.396 16.917 -0.578 1.00 86.25 109 GLY A N 1
ATOM 804 C CA . GLY A 1 109 ? -0.619 17.817 -0.021 1.00 86.25 109 GLY A CA 1
ATOM 805 C C . GLY A 1 109 ? -0.708 17.781 1.506 1.00 86.25 109 GLY A C 1
ATOM 806 O O . GLY A 1 109 ? 0.228 17.380 2.189 1.00 86.25 109 GLY A O 1
ATOM 807 N N . MET A 1 110 ? -1.836 18.263 2.035 1.00 86.00 110 MET A N 1
ATOM 808 C CA . MET A 1 110 ? -2.123 18.366 3.479 1.00 86.00 110 MET A CA 1
ATOM 809 C C . MET A 1 110 ? -3.448 17.690 3.876 1.00 86.00 110 MET A C 1
ATOM 811 O O . MET A 1 110 ? -3.953 17.891 4.985 1.00 86.00 110 MET A O 1
ATOM 815 N N . GLU A 1 111 ? -4.022 16.907 2.963 1.00 89.25 111 GLU A N 1
ATOM 816 C CA . GLU A 1 111 ? -5.201 16.081 3.199 1.00 89.25 111 GLU A CA 1
ATOM 817 C C . GLU A 1 111 ? -4.860 14.623 2.914 1.00 89.25 111 GLU A C 1
ATOM 819 O O . GLU A 1 111 ? -4.308 14.291 1.868 1.00 89.25 111 GLU A O 1
ATOM 824 N N . PHE A 1 112 ? -5.186 13.762 3.869 1.00 93.56 112 PHE A N 1
ATOM 825 C CA . PHE A 1 112 ? -4.772 12.371 3.888 1.00 93.56 112 PHE A CA 1
ATOM 826 C C . PHE A 1 112 ? -6.006 11.473 3.765 1.00 93.56 112 PHE A C 1
ATOM 828 O O . PHE A 1 112 ? -6.814 11.434 4.703 1.00 93.56 112 PHE A O 1
ATOM 835 N N . PRO A 1 113 ? -6.201 10.779 2.632 1.00 96.25 113 PRO A N 1
ATOM 836 C CA . PRO A 1 113 ? -7.370 9.942 2.433 1.00 96.25 113 PRO A CA 1
ATOM 837 C C . PRO A 1 113 ? -7.289 8.689 3.304 1.00 96.25 113 PRO A C 1
ATOM 839 O O . PRO A 1 113 ? -6.269 8.002 3.384 1.00 96.25 113 PRO A O 1
ATOM 842 N N . VAL A 1 114 ? -8.413 8.395 3.946 1.00 98.19 114 VAL A N 1
ATOM 843 C CA . VAL A 1 114 ? -8.646 7.187 4.723 1.00 98.19 114 VAL A CA 1
ATOM 844 C C . VAL A 1 114 ? -9.528 6.257 3.908 1.00 98.19 114 VAL A C 1
ATOM 846 O O . VAL A 1 114 ? -10.596 6.650 3.431 1.00 98.19 114 VAL A O 1
ATOM 849 N N . TRP A 1 115 ? -9.087 5.014 3.797 1.00 98.50 115 TRP A N 1
ATOM 850 C CA . TRP A 1 115 ? -9.749 3.924 3.109 1.00 98.50 115 TRP A CA 1
ATOM 851 C C . TRP A 1 115 ? -10.299 2.954 4.142 1.00 98.50 115 TRP A C 1
ATOM 853 O O . TRP A 1 115 ? -9.585 2.524 5.047 1.00 98.50 115 TRP A O 1
ATOM 863 N N . ARG A 1 116 ? -11.575 2.605 4.007 1.00 98.50 116 ARG A N 1
ATOM 864 C CA . ARG A 1 116 ? -12.282 1.725 4.936 1.00 98.50 116 ARG A CA 1
ATOM 865 C C . ARG A 1 116 ? -12.779 0.485 4.220 1.00 98.50 116 ARG A C 1
ATOM 867 O O . ARG A 1 116 ? -13.344 0.580 3.131 1.00 98.50 116 ARG A O 1
ATOM 874 N N . TRP A 1 117 ? -12.621 -0.658 4.871 1.00 97.94 117 TRP A N 1
ATOM 875 C CA . TRP A 1 117 ? -13.190 -1.914 4.412 1.00 97.94 117 TRP A CA 1
ATOM 876 C C . TRP A 1 117 ? -14.720 -1.903 4.506 1.00 97.94 117 TRP A C 1
ATOM 878 O O . TRP A 1 117 ? -15.292 -1.614 5.558 1.00 97.94 117 TRP A O 1
ATOM 888 N N . ASN A 1 118 ? -15.395 -2.242 3.408 1.00 95.81 118 ASN A N 1
ATOM 889 C CA . ASN A 1 118 ? -16.857 -2.294 3.347 1.00 95.81 118 ASN A CA 1
ATOM 890 C C . ASN A 1 118 ? -17.444 -3.711 3.484 1.00 95.81 118 ASN A C 1
ATOM 892 O O . ASN A 1 118 ? -18.653 -3.871 3.325 1.00 95.81 118 ASN A O 1
ATOM 896 N N . GLY A 1 119 ? -16.620 -4.720 3.786 1.00 93.38 119 GLY A N 1
ATOM 897 C CA . GLY A 1 119 ? -17.016 -6.134 3.818 1.00 93.38 119 GLY A CA 1
ATOM 898 C C . GLY A 1 119 ? -16.542 -6.927 2.596 1.00 93.38 119 GLY A C 1
ATOM 899 O O . GLY A 1 119 ? -16.570 -8.154 2.612 1.00 93.38 119 GLY A O 1
ATOM 900 N N . LYS A 1 120 ? -16.086 -6.236 1.543 1.00 91.88 120 LYS A N 1
ATOM 901 C CA . LYS A 1 120 ? -15.603 -6.845 0.294 1.00 91.88 120 LYS A CA 1
ATOM 902 C C . LYS A 1 120 ? -14.381 -6.149 -0.306 1.00 91.88 120 LYS A C 1
ATOM 904 O O . LYS A 1 120 ? -13.560 -6.802 -0.948 1.00 91.88 120 LYS A O 1
ATOM 909 N N . THR A 1 121 ? -14.293 -4.830 -0.178 1.00 95.19 121 THR A N 1
ATOM 910 C CA . THR A 1 121 ? -13.169 -4.038 -0.681 1.00 95.19 121 THR A CA 1
ATOM 911 C C . THR A 1 121 ? -12.971 -2.784 0.158 1.00 95.19 121 THR A C 1
ATOM 913 O O . THR A 1 121 ? -13.885 -2.328 0.852 1.00 95.19 121 THR A O 1
ATOM 916 N N . TYR A 1 122 ? -11.767 -2.233 0.113 1.00 97.50 122 TYR A N 1
ATOM 917 C CA . TYR A 1 122 ? -11.464 -0.921 0.643 1.00 97.50 122 TYR A CA 1
ATOM 918 C C . TYR A 1 122 ? -12.014 0.151 -0.297 1.00 97.50 122 TYR A C 1
ATOM 920 O O . TYR A 1 122 ? -11.765 0.144 -1.501 1.00 97.50 122 TYR A O 1
ATOM 928 N N . ASN A 1 123 ? -12.754 1.098 0.270 1.00 97.44 123 ASN A N 1
ATOM 929 C CA . ASN A 1 123 ? -13.267 2.267 -0.432 1.00 97.44 123 ASN A CA 1
ATOM 930 C C . ASN A 1 123 ? -12.823 3.535 0.283 1.00 97.44 123 ASN A C 1
ATOM 932 O O . ASN A 1 123 ? -12.603 3.532 1.497 1.00 97.44 123 ASN A O 1
ATOM 936 N N . PHE A 1 124 ? -12.750 4.632 -0.468 1.00 97.12 124 PHE A N 1
ATOM 937 C CA . PHE A 1 124 ? -12.585 5.951 0.120 1.00 97.12 124 PHE A CA 1
ATOM 938 C C . PHE A 1 124 ? -13.662 6.185 1.185 1.00 97.12 124 PHE A C 1
ATOM 940 O O . PHE A 1 124 ? -14.849 5.966 0.940 1.00 97.12 124 PHE A O 1
ATOM 947 N N . TYR A 1 125 ? -13.236 6.631 2.363 1.00 97.94 125 TYR A N 1
ATOM 948 C CA . TYR A 1 125 ? -14.120 6.907 3.487 1.00 97.94 125 TYR A CA 1
ATOM 949 C C . TYR A 1 125 ? -14.174 8.396 3.810 1.00 97.94 125 TYR A C 1
ATOM 951 O O . TYR A 1 125 ? -15.255 8.980 3.861 1.00 97.94 125 TYR A O 1
ATOM 959 N N . LYS A 1 126 ? -13.014 9.014 4.049 1.00 97.12 126 LYS A N 1
ATOM 960 C CA . LYS A 1 126 ? -12.907 10.438 4.389 1.00 97.12 126 LYS A CA 1
ATOM 961 C C . LYS A 1 126 ? -11.482 10.944 4.207 1.00 97.12 126 LYS A C 1
ATOM 963 O O . LYS A 1 126 ? -10.550 10.148 4.207 1.00 97.12 126 LYS A O 1
ATOM 968 N N . ASN A 1 127 ? -11.313 12.263 4.191 1.00 96.56 127 ASN A N 1
ATOM 969 C CA . ASN A 1 127 ? -10.006 12.893 4.373 1.00 96.56 127 ASN A CA 1
ATOM 970 C C . ASN A 1 127 ? -9.753 13.225 5.846 1.00 96.56 127 ASN A C 1
ATOM 972 O O . ASN A 1 127 ? -10.656 13.628 6.584 1.00 96.56 127 ASN A O 1
ATOM 976 N N . VAL A 1 128 ? -8.497 13.090 6.255 1.00 95.94 128 VAL A N 1
ATOM 977 C CA . VAL A 1 128 ? -7.951 13.643 7.494 1.00 95.94 128 VAL A CA 1
ATOM 978 C C . VAL A 1 128 ? -7.130 14.875 7.137 1.00 95.94 128 VAL A C 1
ATOM 980 O O . VAL A 1 128 ? -6.319 14.841 6.218 1.00 95.94 128 VAL A O 1
ATOM 983 N N . LYS A 1 129 ? -7.331 15.975 7.862 1.00 93.50 129 LYS A N 1
ATOM 984 C CA . LYS A 1 129 ? -6.534 17.193 7.682 1.00 93.50 129 LYS A CA 1
ATOM 985 C C . LYS A 1 129 ? -5.196 17.059 8.402 1.00 93.50 129 LYS A C 1
ATOM 987 O O . LYS A 1 129 ? -5.124 16.434 9.457 1.00 93.50 129 LYS A O 1
ATOM 992 N N . ASN A 1 130 ? -4.170 17.740 7.901 1.00 90.19 130 ASN A N 1
ATOM 993 C CA . ASN A 1 130 ? -2.833 17.753 8.502 1.00 90.19 130 ASN A CA 1
ATOM 994 C C . ASN A 1 130 ? -2.818 18.043 10.014 1.00 90.19 130 ASN A C 1
ATOM 996 O O . ASN A 1 130 ? -2.109 17.380 10.762 1.00 90.19 130 ASN A O 1
ATOM 1000 N N . ALA A 1 131 ? -3.667 18.961 10.490 1.00 91.50 131 ALA A N 1
ATOM 1001 C CA . ALA A 1 131 ? -3.768 19.300 11.914 1.00 91.50 131 ALA A CA 1
ATOM 1002 C C . ALA A 1 131 ? -4.194 18.128 12.824 1.00 91.50 131 ALA A C 1
ATOM 1004 O O . ALA A 1 131 ? -3.997 18.193 14.039 1.00 91.50 131 ALA A O 1
ATOM 1005 N N . ASP A 1 132 ? -4.787 17.076 12.258 1.00 92.62 132 ASP A N 1
ATOM 1006 C CA . ASP A 1 132 ? -5.251 15.896 12.988 1.00 92.62 132 ASP A CA 1
ATOM 1007 C C . ASP A 1 132 ? -4.407 14.649 12.706 1.00 92.62 132 ASP A C 1
ATOM 1009 O O . ASP A 1 132 ? -4.518 13.671 13.442 1.00 92.62 132 ASP A O 1
ATOM 1013 N N . TYR A 1 133 ? -3.526 14.691 11.701 1.00 89.94 133 TYR A N 1
ATOM 1014 C CA . TYR A 1 133 ? -2.695 13.561 11.282 1.00 89.94 133 TYR A CA 1
ATOM 1015 C C . TYR A 1 133 ? -1.828 13.008 12.423 1.00 89.94 133 TYR A C 1
ATOM 1017 O O . TYR A 1 133 ? -1.808 11.800 12.668 1.00 89.94 133 TYR A O 1
ATOM 1025 N N . GLU A 1 134 ? -1.159 13.884 13.177 1.00 89.12 134 GLU A N 1
ATOM 1026 C CA . GLU A 1 134 ? -0.301 13.477 14.301 1.00 89.12 134 GLU A CA 1
ATOM 1027 C C . GLU A 1 134 ? -1.078 12.991 15.527 1.00 89.12 134 GLU A C 1
ATOM 1029 O O . GLU A 1 134 ? -0.532 12.301 16.383 1.00 89.12 134 GLU A O 1
ATOM 1034 N N . LYS A 1 135 ? -2.376 13.299 15.605 1.00 93.75 135 LYS A N 1
ATOM 1035 C CA . LYS A 1 135 ? -3.244 12.853 16.705 1.00 93.75 135 LYS A CA 1
ATOM 1036 C C . LYS A 1 135 ? -3.773 11.436 16.481 1.00 93.75 135 LYS A C 1
ATOM 1038 O O . LYS A 1 135 ? -4.337 10.840 17.401 1.00 93.75 135 LYS A O 1
ATOM 1043 N N . LEU A 1 136 ? -3.649 10.906 15.263 1.00 94.00 136 LEU A N 1
ATOM 1044 C CA . LEU A 1 136 ? -4.117 9.567 14.935 1.00 94.00 136 LEU A CA 1
ATOM 1045 C C . LEU A 1 136 ? -3.250 8.508 15.614 1.00 94.00 136 LEU A C 1
ATOM 1047 O O . LEU A 1 136 ? -2.023 8.531 15.528 1.00 94.00 136 LEU A O 1
ATOM 1051 N N . LYS A 1 137 ? -3.908 7.515 16.218 1.00 95.81 137 LYS A N 1
ATOM 1052 C CA . LYS A 1 137 ? -3.256 6.262 16.607 1.00 95.81 137 LYS A CA 1
ATOM 1053 C C . LYS A 1 137 ? -3.048 5.425 15.350 1.00 95.81 137 LYS A C 1
ATOM 1055 O O . LYS A 1 137 ? -4.021 4.911 14.793 1.00 95.81 137 LYS A O 1
ATOM 1060 N N . LYS A 1 138 ? -1.793 5.327 14.923 1.00 94.62 138 LYS A N 1
ATOM 1061 C CA . LYS A 1 138 ? -1.382 4.682 13.679 1.00 94.62 138 LYS A CA 1
ATOM 1062 C C . LYS A 1 138 ? -0.091 3.889 13.862 1.00 94.62 138 LYS A C 1
ATOM 1064 O O . LYS A 1 138 ? 0.719 4.224 14.726 1.00 94.62 138 LYS A O 1
ATOM 1069 N N . VAL A 1 139 ? 0.073 2.837 13.070 1.00 96.00 139 VAL A N 1
ATOM 1070 C CA . VAL A 1 139 ? 1.279 2.002 13.011 1.00 96.00 139 VAL A CA 1
ATOM 1071 C C . VAL A 1 139 ? 1.681 1.804 11.552 1.00 96.00 139 VAL A C 1
ATOM 1073 O O . VAL A 1 139 ? 0.820 1.677 10.686 1.00 96.00 139 VAL A O 1
ATOM 1076 N N . SER A 1 140 ? 2.983 1.782 11.275 1.00 95.25 140 SER A N 1
ATOM 1077 C CA . SER A 1 140 ? 3.500 1.560 9.923 1.00 95.25 140 SER A CA 1
ATOM 1078 C C . SER A 1 140 ? 3.441 0.082 9.531 1.00 95.25 140 SER A C 1
ATOM 1080 O O . SER A 1 140 ? 3.456 -0.799 10.396 1.00 95.25 140 SER A O 1
ATOM 1082 N N . LEU A 1 141 ? 3.472 -0.196 8.222 1.00 94.06 141 LEU A N 1
ATOM 1083 C CA . LEU A 1 141 ? 3.585 -1.565 7.703 1.00 94.06 141 LEU A CA 1
ATOM 1084 C C . LEU A 1 141 ? 4.801 -2.324 8.255 1.00 94.06 141 LEU A C 1
ATOM 1086 O O . LEU A 1 141 ? 4.688 -3.505 8.562 1.00 94.06 141 LEU A O 1
ATOM 1090 N N . GLU A 1 142 ? 5.941 -1.654 8.446 1.00 93.38 142 GLU A N 1
ATOM 1091 C CA . GLU A 1 142 ? 7.149 -2.261 9.032 1.00 93.38 142 GLU A CA 1
ATOM 1092 C C . GLU A 1 142 ? 6.900 -2.856 10.424 1.00 93.38 142 GLU A C 1
ATOM 1094 O O . GLU A 1 142 ? 7.473 -3.887 10.769 1.00 93.38 142 GLU A O 1
ATOM 1099 N N . ASN A 1 143 ? 6.031 -2.227 11.217 1.00 93.00 143 ASN A N 1
ATOM 1100 C CA . ASN A 1 143 ? 5.760 -2.640 12.593 1.00 93.00 143 ASN A CA 1
ATOM 1101 C C . ASN A 1 143 ? 4.675 -3.716 12.703 1.00 93.00 143 ASN A C 1
ATOM 1103 O O . ASN A 1 143 ? 4.545 -4.330 13.760 1.00 93.00 143 ASN A O 1
ATOM 1107 N N . ILE A 1 144 ? 3.885 -3.93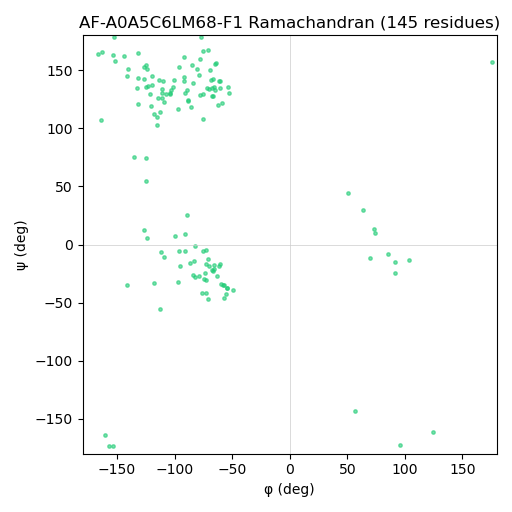0 11.646 1.00 91.44 144 ILE A N 1
ATOM 1108 C CA . ILE A 1 144 ? 2.821 -4.944 11.622 1.00 91.44 144 ILE A CA 1
ATOM 1109 C C . ILE A 1 144 ? 3.104 -6.102 10.669 1.00 91.44 144 ILE A C 1
ATOM 1111 O O . ILE A 1 144 ? 2.330 -7.061 10.637 1.00 91.44 144 ILE A O 1
ATOM 1115 N N . ARG A 1 145 ? 4.177 -6.022 9.873 1.00 87.62 145 ARG A N 1
ATOM 1116 C CA . ARG A 1 145 ? 4.555 -7.118 8.987 1.00 87.62 145 ARG A CA 1
ATOM 1117 C C . ARG A 1 145 ? 4.864 -8.367 9.806 1.00 87.62 145 ARG A C 1
ATOM 1119 O O . ARG A 1 145 ? 5.505 -8.287 10.857 1.00 87.62 145 ARG A O 1
ATOM 1126 N N . LYS A 1 146 ? 4.446 -9.524 9.303 1.00 78.69 146 LYS A N 1
ATOM 1127 C CA . LYS A 1 146 ? 4.907 -10.812 9.824 1.00 78.69 146 LYS A CA 1
ATOM 1128 C C . LYS A 1 146 ? 6.412 -10.939 9.541 1.00 78.69 146 LYS A C 1
ATOM 1130 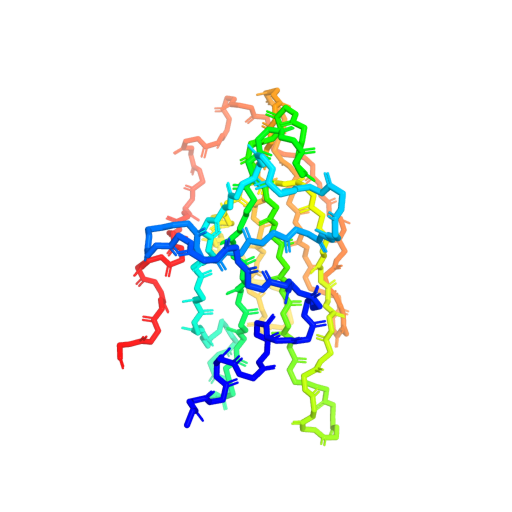O O . LYS A 1 146 ? 6.870 -10.548 8.465 1.00 78.69 146 LYS A O 1
ATOM 1135 N N . GLN A 1 147 ? 7.167 -11.391 10.545 1.00 60.91 147 GLN A N 1
ATOM 1136 C CA . GLN A 1 147 ? 8.596 -11.709 10.420 1.00 60.91 147 GLN A CA 1
ATOM 1137 C C . GLN A 1 147 ? 8.787 -13.100 9.827 1.00 60.91 147 GLN A C 1
ATOM 1139 O O . GLN A 1 147 ? 7.975 -13.989 10.172 1.00 60.91 147 GLN A O 1
#

Mean predicted aligned error: 4.19 Å

Secondary structure (DSSP, 8-state):
--HHHHHHHTT-PEE-S-SSS-EESSSS-TTS-B-EEEEEE-SSSSSPPEEEEEE--HHHHGGGS-EEEEEEE-TTS-EEEEEEEE-PPPEEEEEEETTEEEEE---SSSEEEEEEE-SSSEEEEEEEEHHHHTTS-EEEHHHHS--

Nearest PDB structures (foldseek):
  7f60-assembly2_B  TM=4.307E-01  e=2.564E-01  Homo sapiens
  7f90-assembly2_C  TM=4.574E-01  e=7.833E-01  Homo sapiens
  7vpg-assembly1_A  TM=4.487E-01  e=9.690E-01  Homo sapiens
  5zwo-assembly1_3  TM=3.344E-01  e=4.138E-01  Saccharomyces cerevisiae S288C
  8voj-assembly1_B  TM=3.267E-01  e=1.078E+00  Homo sapiens

InterPro domains:
  IPR028994 Integrin alpha, N-terminal [SSF69318] (18-119)

pLDDT: mean 90.72, std 9.16, range [46.06, 98.5]